Protein AF-H9M8F0-F1 (afdb_monomer_lite)

Sequence (80 aa):
DGTPLAGSSLPPPFPGPCTLQTALARFADLLNPPRKAALVALASHASDPAEAERLKFLSSPAGKDEYSQWITVSQRSLLE

Organism: Pinus radiata (NCBI:txid3347)

Radius of gyration: 15.06 Å; chains: 1; bounding box: 37×25×34 Å

pLDDT: mean 87.55, std 12.35, range [46.59, 97.31]

Structure (mmCIF, N/CA/C/O backbone):
data_AF-H9M8F0-F1
#
_entry.id   AF-H9M8F0-F1
#
loop_
_atom_site.group_PDB
_atom_site.id
_atom_site.type_symbol
_atom_site.label_atom_id
_atom_site.label_alt_id
_atom_site.label_comp_id
_atom_site.label_asym_id
_atom_site.label_entity_id
_atom_site.label_seq_id
_atom_site.pdbx_PDB_ins_code
_atom_site.Cartn_x
_atom_site.Cartn_y
_atom_site.Cartn_z
_atom_site.occupancy
_atom_site.B_iso_or_equiv
_atom_site.auth_seq_id
_atom_site.auth_comp_id
_atom_site.auth_asym_id
_atom_site.auth_atom_id
_atom_site.pdbx_PDB_model_num
ATOM 1 N N . ASP A 1 1 ? 15.546 11.448 -8.334 1.00 46.59 1 ASP A N 1
ATOM 2 C CA . ASP A 1 1 ? 16.387 10.626 -9.232 1.00 46.59 1 ASP A CA 1
ATOM 3 C C . ASP A 1 1 ? 16.623 9.168 -8.850 1.00 46.59 1 ASP A C 1
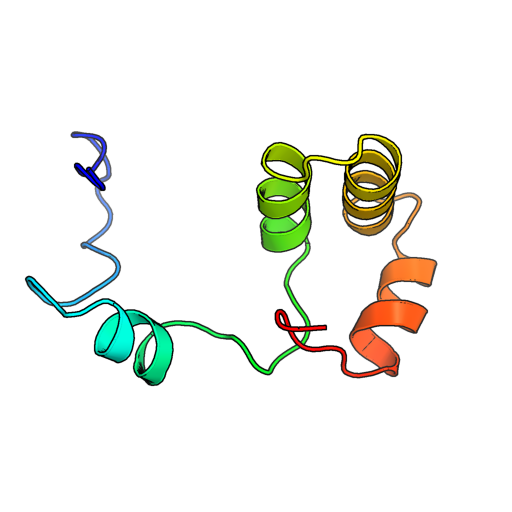ATOM 5 O O . ASP A 1 1 ? 17.324 8.491 -9.586 1.00 46.59 1 ASP A O 1
ATOM 9 N N . GLY A 1 2 ? 16.059 8.622 -7.763 1.00 53.84 2 GLY A N 1
ATOM 10 C CA . GLY A 1 2 ? 16.249 7.189 -7.466 1.00 53.84 2 GLY A CA 1
ATOM 11 C C . GLY A 1 2 ? 17.703 6.792 -7.172 1.00 53.84 2 GLY A C 1
ATOM 12 O O . GLY A 1 2 ? 18.031 5.609 -7.200 1.00 53.84 2 GLY A O 1
ATOM 13 N N . THR A 1 3 ? 18.568 7.770 -6.886 1.00 56.25 3 THR A N 1
ATOM 14 C CA . THR A 1 3 ? 19.951 7.539 -6.481 1.00 56.25 3 THR A CA 1
ATOM 15 C C . THR A 1 3 ? 19.949 6.660 -5.230 1.00 56.25 3 THR A C 1
ATOM 17 O O . THR A 1 3 ? 19.335 7.049 -4.230 1.00 56.25 3 THR A O 1
ATOM 20 N N . PRO A 1 4 ? 20.589 5.479 -5.258 1.00 56.06 4 PRO A N 1
ATOM 21 C CA . PRO A 1 4 ? 20.658 4.626 -4.085 1.00 56.06 4 PRO A CA 1
ATOM 22 C C . PRO A 1 4 ? 21.368 5.385 -2.961 1.00 56.06 4 PRO A C 1
ATOM 24 O O . PRO A 1 4 ? 22.406 6.010 -3.185 1.00 56.06 4 PRO A O 1
ATOM 27 N N . LEU A 1 5 ? 20.800 5.344 -1.752 1.00 65.50 5 LEU A N 1
ATOM 28 C CA . LEU A 1 5 ? 21.460 5.851 -0.551 1.00 65.50 5 LEU A CA 1
ATOM 29 C C . LEU A 1 5 ? 22.761 5.061 -0.381 1.00 65.50 5 LEU A C 1
ATOM 31 O O . LEU A 1 5 ? 22.732 3.874 -0.054 1.00 65.50 5 LEU A O 1
ATOM 35 N N . ALA A 1 6 ? 23.891 5.700 -0.682 1.00 52.62 6 ALA A N 1
ATOM 36 C CA . ALA A 1 6 ? 25.210 5.095 -0.586 1.00 52.62 6 ALA A CA 1
ATOM 37 C C . ALA A 1 6 ? 25.423 4.592 0.853 1.00 52.62 6 ALA A C 1
ATOM 39 O O . ALA A 1 6 ? 25.622 5.389 1.767 1.00 52.62 6 ALA A O 1
ATOM 40 N N . GLY A 1 7 ? 25.309 3.276 1.065 1.00 57.28 7 GLY A N 1
ATOM 41 C CA . GLY A 1 7 ? 25.468 2.663 2.389 1.00 57.28 7 GLY A CA 1
ATOM 42 C C . GLY A 1 7 ? 24.625 1.418 2.680 1.00 57.28 7 GLY A C 1
ATOM 43 O O . GLY A 1 7 ? 24.869 0.766 3.692 1.00 57.28 7 GLY A O 1
ATOM 44 N N . SER A 1 8 ? 23.661 1.032 1.837 1.00 59.59 8 SER A N 1
ATOM 45 C CA . SER A 1 8 ? 22.939 -0.230 2.050 1.00 59.59 8 SER A CA 1
ATOM 46 C C . SER A 1 8 ? 23.789 -1.434 1.623 1.00 59.59 8 SER A C 1
ATOM 48 O O . SER A 1 8 ? 24.057 -1.606 0.440 1.00 59.59 8 SER A O 1
ATOM 50 N N . SER A 1 9 ? 24.141 -2.316 2.566 1.00 67.56 9 SER A N 1
ATOM 51 C CA . SER A 1 9 ? 24.769 -3.634 2.311 1.00 67.56 9 SER A CA 1
ATOM 52 C C . SER A 1 9 ? 23.856 -4.613 1.539 1.00 67.56 9 SER A C 1
ATOM 54 O O . SER A 1 9 ? 24.218 -5.752 1.254 1.00 67.56 9 SER A O 1
ATOM 56 N N . LEU A 1 10 ? 22.630 -4.189 1.226 1.00 72.38 10 LEU A N 1
ATOM 57 C CA . LEU A 1 10 ? 21.659 -4.992 0.502 1.00 72.38 10 LEU A CA 1
ATOM 58 C C . LEU A 1 10 ? 21.884 -4.858 -1.010 1.00 72.38 10 LEU A C 1
ATOM 60 O O . LEU A 1 10 ? 22.127 -3.746 -1.489 1.00 72.38 10 LEU A O 1
ATOM 64 N N . PRO A 1 11 ? 21.781 -5.964 -1.770 1.00 70.31 11 PRO A N 1
ATOM 65 C CA . PRO A 1 11 ? 21.808 -5.905 -3.224 1.00 70.31 11 PRO A CA 1
ATOM 66 C C . PRO A 1 11 ? 20.677 -4.999 -3.737 1.00 70.31 11 PRO A C 1
ATOM 68 O O . PRO A 1 11 ? 19.645 -4.867 -3.068 1.00 70.31 11 PRO A O 1
ATOM 71 N N . PRO A 1 12 ? 20.850 -4.366 -4.9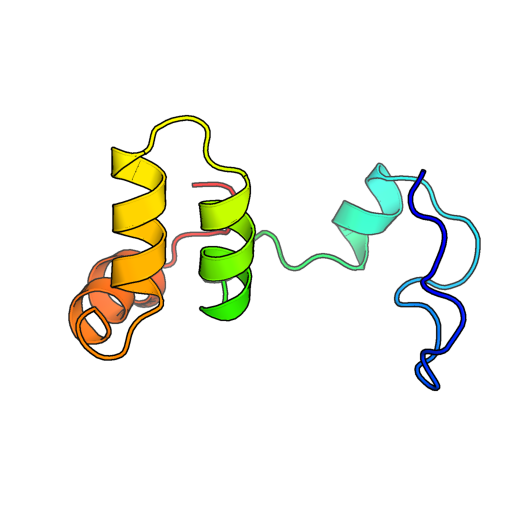12 1.00 74.06 12 PRO A N 1
ATOM 72 C CA . PRO A 1 12 ? 19.816 -3.514 -5.477 1.00 74.06 12 PRO A CA 1
ATOM 73 C C . PRO A 1 12 ? 18.510 -4.308 -5.641 1.00 74.06 12 PRO A C 1
ATOM 75 O O . PRO A 1 12 ? 18.553 -5.490 -5.992 1.00 74.06 12 PRO A O 1
ATOM 78 N N . PRO A 1 13 ? 17.345 -3.675 -5.417 1.00 76.44 13 PRO A N 1
ATOM 79 C CA . PRO A 1 13 ? 16.055 -4.364 -5.460 1.00 76.44 13 PRO A CA 1
ATOM 80 C C . PRO A 1 13 ? 15.718 -4.907 -6.855 1.00 76.44 13 PRO A C 1
ATOM 82 O O . PRO A 1 13 ? 14.897 -5.812 -6.980 1.00 76.44 13 PRO A O 1
ATOM 85 N N . PHE A 1 14 ? 16.363 -4.374 -7.896 1.00 80.56 14 PHE A N 1
ATOM 86 C CA . PHE A 1 14 ? 16.189 -4.794 -9.279 1.00 80.56 14 PHE A CA 1
ATOM 87 C C . PHE A 1 14 ? 17.544 -5.151 -9.906 1.00 80.56 14 PHE A C 1
ATOM 89 O O . PHE A 1 14 ? 18.542 -4.469 -9.645 1.00 80.56 14 PHE A O 1
ATOM 96 N N . PRO A 1 15 ? 17.602 -6.187 -10.757 1.00 79.56 15 PRO A N 1
ATOM 97 C CA . PRO A 1 15 ? 18.803 -6.500 -11.515 1.00 79.56 15 PRO A CA 1
ATOM 98 C C . PRO A 1 15 ? 19.028 -5.449 -12.615 1.00 79.56 15 PRO A C 1
ATOM 100 O O . PRO A 1 15 ? 18.284 -5.393 -13.592 1.00 79.56 15 PRO A O 1
ATOM 103 N N . GLY A 1 16 ? 20.080 -4.639 -12.463 1.00 77.50 16 GLY A N 1
ATOM 104 C CA . GLY A 1 16 ? 20.521 -3.659 -13.464 1.00 77.50 16 GLY A CA 1
ATOM 105 C C . GLY A 1 16 ? 19.552 -2.487 -13.697 1.00 77.50 16 GLY A C 1
ATOM 106 O O . GLY A 1 16 ? 18.532 -2.361 -13.015 1.00 77.50 16 GLY A O 1
ATOM 107 N N . PRO A 1 17 ? 19.863 -1.590 -14.652 1.00 83.12 17 PRO A N 1
ATOM 108 C CA . PRO A 1 17 ? 18.916 -0.565 -15.071 1.00 83.12 17 PRO A CA 1
ATOM 109 C C . PRO A 1 17 ? 17.707 -1.236 -15.734 1.00 83.12 17 PRO A C 1
ATOM 111 O O . PRO A 1 17 ? 17.852 -1.998 -16.688 1.00 83.12 17 PRO A O 1
ATOM 114 N N . CYS A 1 18 ? 16.504 -0.949 -15.240 1.00 86.25 18 CYS A N 1
ATOM 115 C CA . CYS A 1 18 ? 15.258 -1.448 -15.813 1.00 86.25 18 CYS A CA 1
ATOM 116 C C . CYS A 1 18 ? 14.262 -0.305 -16.030 1.00 86.25 18 CYS A C 1
ATOM 118 O O . CYS A 1 18 ? 14.359 0.758 -15.416 1.00 86.25 18 CYS A O 1
ATOM 120 N N . THR A 1 19 ? 13.305 -0.511 -16.935 1.00 90.44 19 THR A N 1
ATOM 121 C CA . THR A 1 19 ? 12.219 0.453 -17.146 1.00 90.44 19 THR A CA 1
ATOM 122 C C . THR A 1 19 ? 11.214 0.373 -16.000 1.00 90.44 19 THR A C 1
ATOM 124 O O . THR A 1 19 ? 11.007 -0.703 -15.438 1.00 90.44 19 THR A O 1
ATOM 127 N N . LEU A 1 20 ? 10.521 1.478 -15.699 1.00 90.00 20 LEU A N 1
ATOM 128 C CA . LEU A 1 20 ? 9.456 1.496 -14.685 1.00 90.00 20 LEU A CA 1
ATOM 129 C C . LEU A 1 20 ? 8.392 0.420 -14.955 1.00 90.00 20 LEU A C 1
ATOM 131 O O . LEU A 1 20 ? 7.969 -0.275 -14.039 1.00 90.00 20 LEU A O 1
ATOM 135 N N . GLN A 1 21 ? 8.017 0.228 -16.222 1.00 92.44 21 GLN A N 1
ATOM 136 C CA . GLN A 1 21 ? 7.092 -0.831 -16.623 1.00 92.44 21 GLN A CA 1
ATOM 137 C C . GLN A 1 21 ? 7.606 -2.219 -16.215 1.00 92.44 21 GLN A C 1
ATOM 139 O O . GLN A 1 21 ? 6.847 -3.022 -15.682 1.00 92.44 21 GLN A O 1
ATOM 144 N N . THR A 1 22 ? 8.893 -2.503 -16.441 1.00 92.12 22 THR A N 1
ATOM 145 C CA . THR A 1 22 ? 9.498 -3.789 -16.058 1.00 92.12 22 THR A CA 1
ATOM 146 C C . THR A 1 22 ? 9.561 -3.932 -14.541 1.00 92.12 22 THR A C 1
ATOM 148 O O . THR A 1 22 ? 9.234 -4.999 -14.024 1.00 92.12 22 THR A O 1
ATOM 151 N N . ALA A 1 23 ? 9.938 -2.857 -13.841 1.00 91.25 23 ALA A N 1
ATOM 152 C CA . ALA A 1 23 ? 9.975 -2.800 -12.384 1.00 91.25 23 ALA A CA 1
ATOM 153 C C . ALA A 1 23 ? 8.614 -3.186 -11.782 1.00 91.25 23 ALA A C 1
ATOM 155 O O . ALA A 1 23 ? 8.526 -4.120 -10.988 1.00 91.25 23 ALA A O 1
ATOM 156 N N . LEU A 1 24 ? 7.543 -2.532 -12.237 1.00 90.56 24 LEU A N 1
ATOM 157 C CA . LEU A 1 24 ? 6.184 -2.766 -11.752 1.00 90.56 24 LEU A CA 1
ATOM 158 C C . LEU A 1 24 ? 5.650 -4.149 -12.139 1.00 90.56 24 LEU A C 1
ATOM 160 O O . LEU A 1 24 ? 5.084 -4.840 -11.301 1.00 90.56 24 LEU A O 1
ATOM 164 N N . ALA A 1 25 ? 5.855 -4.581 -13.386 1.00 90.75 25 ALA A N 1
ATOM 165 C CA . ALA A 1 25 ? 5.275 -5.829 -13.883 1.00 90.75 25 ALA A CA 1
ATOM 166 C C . ALA A 1 25 ? 5.933 -7.095 -13.312 1.00 90.75 25 ALA A C 1
ATOM 168 O O . ALA A 1 25 ? 5.305 -8.152 -13.302 1.00 90.75 25 ALA A O 1
ATOM 169 N N . ARG A 1 26 ? 7.208 -7.025 -12.908 1.00 88.81 26 ARG A N 1
ATOM 170 C CA . ARG A 1 26 ? 7.981 -8.216 -12.508 1.00 88.81 26 ARG A CA 1
ATOM 171 C C . ARG A 1 26 ? 8.420 -8.224 -11.054 1.00 88.81 26 ARG A C 1
ATOM 173 O O . ARG A 1 26 ? 8.726 -9.296 -10.543 1.00 88.81 26 ARG A O 1
ATOM 180 N N . PHE A 1 27 ? 8.496 -7.062 -10.412 1.00 87.88 27 PHE A N 1
ATOM 181 C CA . PHE A 1 27 ? 9.160 -6.932 -9.117 1.00 87.88 27 PHE A CA 1
ATOM 182 C C . PHE A 1 27 ? 8.338 -6.173 -8.068 1.00 87.88 27 PHE A C 1
ATOM 184 O O . PHE A 1 27 ? 8.790 -6.052 -6.931 1.00 87.88 27 PHE A O 1
ATOM 191 N N . ALA A 1 28 ? 7.146 -5.679 -8.414 1.00 88.62 28 ALA A N 1
ATOM 192 C CA . ALA A 1 28 ? 6.235 -5.047 -7.468 1.00 88.62 28 ALA A CA 1
ATOM 193 C C . ALA A 1 28 ? 5.023 -5.942 -7.199 1.00 88.62 28 ALA A C 1
ATOM 195 O O . ALA A 1 28 ? 4.422 -6.499 -8.115 1.00 88.62 28 ALA A O 1
ATOM 196 N N . ASP A 1 29 ? 4.647 -6.043 -5.928 1.00 89.00 29 ASP A N 1
ATOM 197 C CA . ASP A 1 29 ? 3.409 -6.693 -5.526 1.00 89.00 29 ASP A CA 1
ATOM 198 C C . ASP A 1 29 ? 2.276 -5.663 -5.506 1.00 89.00 29 ASP A C 1
ATOM 200 O O . ASP A 1 29 ? 2.115 -4.916 -4.540 1.00 89.00 29 ASP A O 1
ATOM 204 N N . LEU A 1 30 ? 1.554 -5.572 -6.623 1.00 90.75 30 LEU A N 1
ATOM 205 C CA . LEU A 1 30 ? 0.486 -4.588 -6.810 1.00 90.75 30 LEU A CA 1
ATOM 206 C C . LEU A 1 30 ? -0.905 -5.152 -6.534 1.00 90.75 30 LEU A C 1
ATOM 208 O O . LEU A 1 30 ? -1.815 -4.376 -6.266 1.00 90.75 30 LEU A O 1
ATOM 212 N N . LEU A 1 31 ? -1.073 -6.473 -6.635 1.00 92.12 31 LEU A N 1
ATOM 213 C CA . LEU A 1 31 ? -2.385 -7.126 -6.651 1.00 92.12 31 LEU A CA 1
ATOM 214 C C . LEU A 1 31 ? -2.758 -7.774 -5.316 1.00 92.12 31 LEU A C 1
ATOM 216 O O . LEU A 1 31 ? -3.933 -8.047 -5.096 1.00 92.12 31 LEU A O 1
ATOM 220 N N . ASN A 1 32 ? -1.794 -8.023 -4.428 1.00 90.69 32 ASN A N 1
ATOM 221 C CA . ASN A 1 32 ? -2.091 -8.563 -3.106 1.00 90.69 32 ASN A CA 1
ATOM 222 C C . ASN A 1 32 ? -2.394 -7.448 -2.089 1.00 90.69 32 ASN A C 1
ATOM 224 O O . ASN A 1 32 ? -1.976 -6.301 -2.281 1.00 90.69 32 ASN A O 1
ATOM 228 N N . PRO A 1 33 ? -3.048 -7.797 -0.962 1.00 92.12 33 PRO A N 1
ATOM 229 C CA . PRO A 1 33 ? -3.236 -6.901 0.172 1.00 92.12 33 PRO A CA 1
ATOM 230 C C . PRO A 1 33 ? -1.962 -6.145 0.585 1.00 92.12 33 PRO A C 1
ATOM 232 O O . PRO A 1 33 ? -0.971 -6.780 0.972 1.00 92.12 33 PRO A O 1
ATOM 235 N N . PRO A 1 34 ? -1.965 -4.797 0.545 1.00 92.50 34 PRO A N 1
ATOM 236 C CA . PRO A 1 34 ? -0.782 -4.000 0.826 1.00 92.50 34 PRO A CA 1
ATOM 237 C C . PRO A 1 34 ? -0.332 -4.162 2.273 1.00 92.50 34 PRO A C 1
ATOM 239 O O . PRO A 1 34 ? -1.101 -4.004 3.220 1.00 92.50 34 PRO A O 1
ATOM 242 N N . ARG A 1 35 ? 0.964 -4.423 2.461 1.00 92.69 35 ARG A N 1
ATOM 243 C CA . ARG A 1 35 ? 1.558 -4.538 3.799 1.00 92.69 35 ARG A CA 1
ATOM 244 C C . ARG A 1 35 ? 1.439 -3.214 4.552 1.00 92.69 35 ARG A C 1
ATOM 246 O O . ARG A 1 35 ? 1.591 -2.145 3.969 1.00 92.69 35 ARG A O 1
ATOM 253 N N . LYS A 1 36 ? 1.330 -3.275 5.882 1.00 93.31 36 LYS A N 1
ATOM 254 C CA . LYS A 1 36 ? 1.268 -2.079 6.745 1.00 93.31 36 LYS A CA 1
ATOM 255 C C . LYS A 1 36 ? 2.397 -1.066 6.496 1.00 93.31 36 LYS A C 1
ATOM 257 O O . LYS A 1 36 ? 2.147 0.130 6.532 1.00 93.31 36 LYS A O 1
ATOM 262 N N . ALA A 1 37 ? 3.614 -1.528 6.194 1.00 92.69 37 ALA A N 1
ATOM 263 C CA . ALA A 1 37 ? 4.734 -0.644 5.853 1.00 92.69 37 ALA A CA 1
ATOM 264 C C . ALA A 1 37 ? 4.484 0.178 4.574 1.00 92.69 37 ALA A C 1
ATOM 266 O O . ALA A 1 37 ? 4.877 1.340 4.511 1.00 92.69 37 ALA A O 1
ATOM 267 N N . ALA A 1 38 ? 3.792 -0.396 3.583 1.00 92.81 38 ALA A N 1
ATOM 268 C CA . ALA A 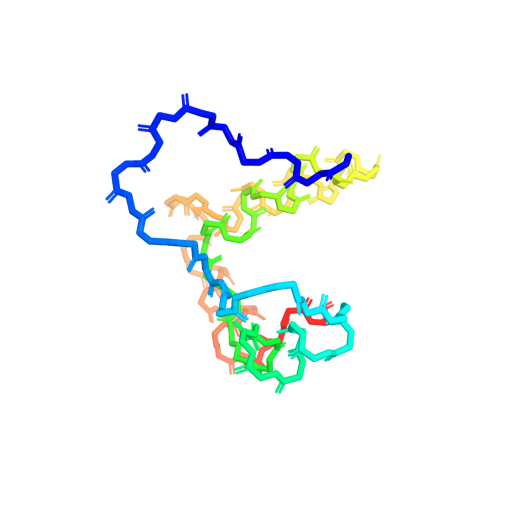1 38 ? 3.386 0.331 2.385 1.00 92.81 38 ALA A CA 1
ATOM 269 C C . ALA A 1 38 ? 2.361 1.422 2.729 1.00 92.81 38 ALA A C 1
ATOM 271 O O . ALA A 1 38 ? 2.512 2.545 2.265 1.00 92.81 38 ALA A O 1
ATOM 272 N N . LEU A 1 39 ? 1.396 1.144 3.617 1.00 94.69 39 LEU A N 1
ATOM 273 C CA . LEU A 1 39 ? 0.429 2.153 4.078 1.00 94.69 39 LEU A CA 1
ATOM 274 C C . LEU A 1 39 ? 1.109 3.345 4.770 1.00 94.69 39 LEU A C 1
ATOM 276 O O . LEU A 1 39 ? 0.739 4.487 4.518 1.00 94.69 39 LEU A O 1
ATOM 280 N N . VAL A 1 40 ? 2.137 3.102 5.592 1.00 95.06 40 VAL A N 1
ATOM 281 C CA . VAL A 1 40 ? 2.928 4.176 6.229 1.00 95.06 40 VAL A CA 1
ATOM 282 C C . VAL A 1 40 ? 3.650 5.031 5.184 1.00 95.06 40 VAL A C 1
ATOM 284 O O . VAL A 1 40 ? 3.651 6.262 5.272 1.00 95.06 40 VAL A O 1
ATOM 287 N N . ALA A 1 41 ? 4.260 4.389 4.184 1.00 93.88 41 ALA A N 1
ATOM 288 C CA . ALA A 1 41 ? 4.945 5.096 3.108 1.00 93.88 41 ALA A CA 1
ATOM 289 C C . ALA A 1 41 ? 3.961 5.930 2.269 1.00 93.88 41 ALA A C 1
ATOM 291 O O . ALA A 1 41 ? 4.238 7.097 1.991 1.00 93.88 41 ALA A O 1
ATOM 292 N N . LEU A 1 42 ? 2.793 5.371 1.936 1.00 93.50 42 LEU A N 1
ATOM 293 C CA . LEU A 1 42 ?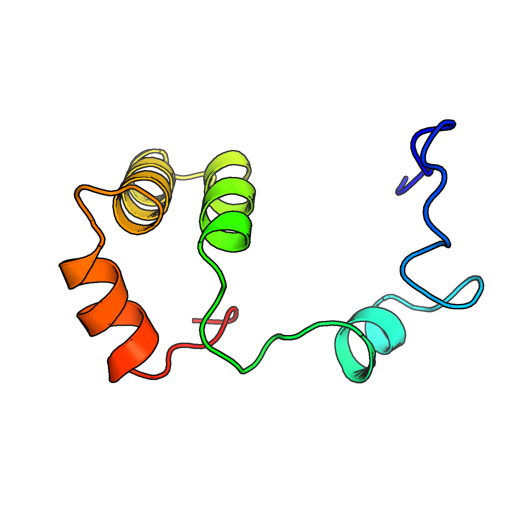 1.724 6.063 1.212 1.00 93.50 42 LEU A CA 1
ATOM 294 C C . LEU A 1 42 ? 1.178 7.257 2.000 1.00 93.50 42 LEU A C 1
ATOM 296 O O . LEU A 1 42 ? 1.040 8.338 1.438 1.00 93.50 42 LEU A O 1
ATOM 300 N N . ALA A 1 43 ? 0.966 7.113 3.311 1.00 95.50 43 ALA A N 1
ATOM 301 C CA . ALA A 1 43 ? 0.481 8.199 4.163 1.00 95.50 43 ALA A CA 1
ATOM 302 C C . ALA A 1 43 ? 1.395 9.434 4.146 1.00 95.50 43 ALA A C 1
ATOM 304 O O . ALA A 1 43 ? 0.924 10.552 4.318 1.00 95.50 43 ALA A O 1
ATOM 305 N N . SER A 1 44 ? 2.701 9.237 3.940 1.00 95.06 44 SER A N 1
ATOM 306 C CA . SER A 1 44 ? 3.681 10.333 3.881 1.00 95.06 44 SER A CA 1
ATOM 307 C C . SER A 1 44 ? 3.640 11.108 2.557 1.00 95.06 44 SER A C 1
ATOM 309 O O . SER A 1 44 ? 4.211 12.191 2.473 1.00 95.06 44 SER A O 1
ATOM 311 N N . HIS A 1 45 ? 2.992 10.548 1.531 1.00 93.81 45 HIS A N 1
ATOM 312 C CA . HIS A 1 45 ? 2.869 11.127 0.189 1.00 93.81 45 HIS A CA 1
ATOM 313 C C . HIS A 1 45 ? 1.418 11.489 -0.173 1.00 93.81 45 HIS A C 1
ATOM 315 O O . HIS A 1 45 ? 1.179 12.071 -1.230 1.00 93.81 45 HIS A O 1
ATOM 321 N N . ALA A 1 46 ? 0.450 11.151 0.685 1.00 95.69 46 ALA A N 1
ATOM 322 C CA . ALA A 1 46 ? -0.946 11.530 0.523 1.00 95.69 46 ALA A CA 1
ATOM 323 C C . ALA A 1 46 ? -1.093 13.056 0.629 1.00 95.69 46 ALA A C 1
ATOM 325 O O . ALA A 1 46 ? -0.571 13.683 1.551 1.00 95.69 46 ALA A O 1
ATOM 326 N N . SER A 1 47 ? -1.786 13.652 -0.342 1.00 96.06 47 SER A N 1
ATOM 327 C CA . SER A 1 47 ? -2.001 15.105 -0.383 1.00 96.06 47 SER A CA 1
ATOM 328 C C . SER A 1 47 ? -3.152 15.546 0.522 1.00 96.06 47 SER A C 1
ATOM 330 O O . SER A 1 47 ? -3.109 16.650 1.061 1.00 96.06 47 SER A O 1
ATOM 332 N N . ASP A 1 48 ? -4.163 14.690 0.707 1.00 97.06 48 ASP A N 1
ATOM 333 C CA . ASP A 1 48 ? -5.242 14.927 1.662 1.00 97.06 48 ASP A CA 1
ATOM 334 C C . ASP A 1 48 ? -4.799 14.480 3.073 1.00 97.06 48 ASP A C 1
ATOM 336 O O . ASP A 1 48 ? -4.497 13.298 3.286 1.00 97.06 48 ASP A O 1
ATOM 340 N N . PRO A 1 49 ? -4.759 15.390 4.067 1.00 95.12 49 PRO A N 1
ATOM 341 C CA . PRO A 1 49 ? -4.400 15.033 5.436 1.00 95.12 49 PRO A CA 1
ATOM 342 C C . PRO A 1 49 ? -5.358 14.013 6.070 1.00 95.12 49 PRO A C 1
ATOM 344 O O . PRO A 1 49 ? -4.920 13.218 6.902 1.00 95.12 49 PRO A O 1
ATOM 347 N N . ALA A 1 50 ? -6.640 13.992 5.691 1.00 96.75 50 ALA A N 1
ATOM 348 C CA . ALA A 1 50 ? -7.597 13.017 6.209 1.00 96.75 50 ALA A CA 1
ATOM 349 C C . ALA A 1 50 ? -7.281 11.599 5.707 1.00 96.75 50 ALA A C 1
ATOM 351 O O . ALA A 1 50 ? -7.309 10.643 6.487 1.00 96.75 50 ALA A O 1
ATOM 352 N N . GLU A 1 51 ? -6.908 11.459 4.432 1.00 95.12 51 GLU A N 1
ATOM 353 C CA . GLU A 1 51 ? -6.448 10.187 3.863 1.00 95.12 51 GLU A CA 1
ATOM 354 C C . GLU A 1 51 ? -5.130 9.736 4.502 1.00 95.12 51 GLU A C 1
ATOM 356 O O . GLU A 1 51 ? -4.978 8.564 4.860 1.00 95.12 51 GLU A O 1
ATOM 361 N N . ALA A 1 52 ? -4.196 10.667 4.726 1.00 95.75 52 ALA A N 1
ATOM 362 C CA . ALA A 1 52 ? -2.937 10.382 5.408 1.00 95.75 52 ALA A CA 1
ATOM 363 C C . ALA A 1 52 ? -3.166 9.823 6.823 1.00 95.75 52 ALA A C 1
ATOM 365 O O . ALA A 1 52 ? -2.583 8.800 7.193 1.00 95.75 52 ALA A O 1
ATOM 366 N N . GLU A 1 53 ? -4.038 10.454 7.614 1.00 97.00 53 GLU A N 1
ATOM 367 C CA . GLU A 1 53 ? -4.388 9.975 8.956 1.00 97.00 53 GLU A CA 1
ATOM 368 C C . GLU A 1 53 ? -5.112 8.624 8.912 1.00 97.00 53 GLU A C 1
ATOM 370 O O . GLU A 1 53 ? -4.832 7.747 9.734 1.00 97.00 53 GLU A O 1
ATOM 375 N N . ARG A 1 54 ? -5.973 8.395 7.913 1.00 96.06 54 ARG A N 1
ATOM 376 C CA . ARG A 1 54 ? -6.635 7.099 7.714 1.00 96.06 54 ARG A CA 1
ATOM 377 C C . ARG A 1 54 ? -5.630 5.980 7.440 1.00 96.06 54 ARG A C 1
ATOM 379 O O . ARG A 1 54 ? -5.704 4.922 8.068 1.00 96.06 54 ARG A O 1
ATOM 386 N N . LEU A 1 55 ? -4.666 6.215 6.551 1.00 96.25 55 LEU A N 1
ATOM 387 C CA . LEU A 1 55 ? -3.600 5.259 6.238 1.00 96.25 55 LEU A CA 1
ATOM 388 C C . LEU A 1 55 ? -2.715 4.978 7.462 1.00 96.25 55 LEU A C 1
ATOM 390 O O . LEU A 1 55 ? -2.407 3.815 7.751 1.00 96.25 55 LEU A O 1
ATOM 394 N N . LYS A 1 56 ? -2.369 6.013 8.241 1.00 96.44 56 LYS A N 1
ATOM 395 C CA . LYS A 1 56 ? -1.643 5.850 9.513 1.00 96.44 56 LYS A CA 1
ATOM 396 C C . LYS A 1 56 ? -2.442 5.013 10.505 1.00 96.44 56 LYS A C 1
ATOM 398 O O . LYS A 1 56 ? -1.885 4.077 11.081 1.00 96.44 56 LYS A O 1
ATOM 403 N N . PHE A 1 57 ? -3.737 5.283 10.663 1.00 97.31 57 PHE A N 1
ATOM 404 C CA . PHE A 1 57 ? -4.608 4.517 11.550 1.00 97.31 57 PHE A CA 1
ATOM 405 C C . PHE A 1 57 ? -4.638 3.032 11.169 1.00 97.31 57 PHE A C 1
ATOM 407 O O . PHE A 1 57 ? -4.342 2.190 12.019 1.00 97.31 57 PHE A O 1
ATOM 414 N N . LEU A 1 58 ? -4.880 2.705 9.895 1.00 96.31 58 LEU A N 1
ATOM 415 C CA . LEU A 1 58 ? -4.888 1.323 9.386 1.00 96.31 58 LEU A CA 1
ATOM 416 C C . LEU A 1 58 ? -3.536 0.612 9.587 1.00 96.31 58 LEU A C 1
ATOM 418 O O . LEU A 1 58 ? -3.474 -0.593 9.850 1.00 96.31 58 LEU A O 1
ATOM 422 N N . SER A 1 59 ? -2.431 1.355 9.509 1.00 95.56 59 SER A N 1
ATOM 423 C CA . SER A 1 59 ? -1.090 0.818 9.766 1.00 95.56 59 SER A CA 1
ATOM 424 C C . SER A 1 59 ? -0.775 0.613 11.258 1.00 95.56 59 SER A C 1
ATOM 426 O O . SER A 1 59 ? 0.119 -0.166 11.599 1.00 95.56 59 SER A O 1
ATOM 428 N N . SER A 1 60 ? -1.525 1.248 12.161 1.00 95.94 60 SER A N 1
ATOM 429 C CA . SER A 1 60 ? -1.285 1.218 13.607 1.00 95.94 60 SER A CA 1
ATOM 430 C C . SER A 1 60 ? -1.765 -0.086 14.277 1.00 95.94 60 SER A C 1
ATOM 432 O O . SER A 1 60 ? -2.471 -0.900 13.664 1.00 95.94 60 SER A O 1
ATOM 434 N N . PRO A 1 61 ? -1.407 -0.319 15.556 1.00 95.50 61 PRO A N 1
ATOM 435 C CA . PRO A 1 61 ? -2.013 -1.378 16.362 1.00 95.50 61 PRO A CA 1
ATOM 436 C C . PRO A 1 61 ? -3.517 -1.172 16.593 1.00 95.50 61 PRO A C 1
ATOM 438 O O . PRO A 1 61 ? -4.264 -2.145 16.554 1.00 95.50 61 PRO A O 1
ATOM 441 N N . ALA A 1 62 ? -3.961 0.076 16.784 1.00 96.06 62 ALA A N 1
ATOM 442 C CA . ALA A 1 62 ? -5.362 0.408 17.054 1.00 96.06 62 ALA A CA 1
ATOM 443 C C . ALA A 1 62 ? -6.279 0.122 15.852 1.00 96.06 62 ALA A C 1
ATOM 445 O O . ALA A 1 62 ? -7.417 -0.293 16.030 1.00 96.06 62 ALA A O 1
ATOM 446 N N . GLY A 1 63 ? -5.766 0.276 14.628 1.00 95.50 63 GLY A N 1
ATOM 447 C CA . GLY A 1 63 ? -6.500 -0.019 13.394 1.00 95.50 63 GLY A CA 1
ATOM 448 C C . GLY A 1 63 ? -6.376 -1.462 12.903 1.00 95.50 63 GLY A C 1
ATOM 449 O O . GLY A 1 63 ? -6.708 -1.733 11.753 1.00 95.50 63 GLY A O 1
ATOM 450 N N . LYS A 1 64 ? -5.870 -2.406 13.714 1.00 95.25 64 LYS A N 1
ATOM 451 C CA . LYS A 1 64 ? -5.619 -3.796 13.282 1.00 95.25 64 LYS A CA 1
ATOM 452 C C . LYS A 1 64 ? -6.872 -4.494 12.747 1.00 95.25 64 LYS A C 1
ATOM 454 O O . LYS A 1 64 ? -6.794 -5.151 11.706 1.00 95.25 64 LYS A O 1
ATOM 459 N N . ASP A 1 65 ? -7.987 -4.384 13.455 1.00 96.62 65 ASP A N 1
ATOM 460 C CA . ASP A 1 65 ? -9.219 -5.082 13.077 1.00 96.62 65 ASP A CA 1
ATOM 461 C C . ASP A 1 65 ? -9.820 -4.466 11.815 1.00 96.62 65 ASP A C 1
ATOM 463 O O . ASP A 1 65 ? -10.202 -5.176 10.886 1.00 96.62 65 ASP A O 1
ATOM 467 N N . GLU A 1 66 ? -9.777 -3.140 11.719 1.00 95.75 66 GLU A N 1
ATOM 468 C CA . GLU A 1 66 ? -10.256 -2.417 10.549 1.00 95.75 66 GLU A CA 1
ATOM 469 C C . GLU A 1 66 ? -9.388 -2.674 9.310 1.00 95.75 66 GLU A C 1
ATOM 471 O O . GLU A 1 66 ? -9.920 -2.940 8.237 1.00 95.75 66 GLU A O 1
ATOM 476 N N . TYR A 1 67 ? -8.059 -2.712 9.455 1.00 95.69 67 TYR A N 1
ATOM 477 C CA . TYR A 1 67 ? -7.147 -3.178 8.405 1.00 95.69 67 TYR A CA 1
ATOM 478 C C . TYR A 1 67 ? -7.516 -4.592 7.947 1.00 95.69 67 TYR A C 1
ATOM 480 O O . TYR A 1 67 ? -7.563 -4.884 6.750 1.00 95.69 67 TYR A O 1
ATOM 488 N N . SER A 1 68 ? -7.801 -5.483 8.898 1.00 95.25 68 SER A N 1
ATOM 489 C CA . SER A 1 68 ? -8.144 -6.868 8.582 1.00 95.25 68 SER A CA 1
ATOM 490 C C . SER A 1 68 ? -9.440 -6.932 7.777 1.00 95.25 68 SER A C 1
ATOM 492 O O . SER A 1 68 ? -9.476 -7.588 6.743 1.00 95.25 68 SER A O 1
ATOM 494 N N . GLN A 1 69 ? -10.478 -6.202 8.179 1.00 95.56 69 GLN A N 1
ATOM 495 C CA . GLN A 1 69 ? -11.767 -6.203 7.488 1.00 95.56 69 GLN A CA 1
ATOM 496 C C . GLN A 1 69 ? -11.717 -5.478 6.133 1.00 95.56 69 GLN A C 1
ATOM 498 O O . GLN A 1 69 ? -12.168 -6.002 5.111 1.00 95.56 69 GLN A O 1
ATOM 503 N N . TRP A 1 70 ? -11.162 -4.270 6.114 1.00 92.44 70 TRP A N 1
ATOM 504 C CA . TRP A 1 70 ? -11.218 -3.381 4.959 1.00 92.44 70 TRP A CA 1
ATOM 505 C C . TRP A 1 70 ? -10.198 -3.744 3.881 1.00 92.44 70 TRP A C 1
ATOM 507 O O . TRP A 1 70 ? -10.503 -3.597 2.704 1.00 92.44 70 TRP A O 1
ATOM 517 N N . ILE A 1 71 ? -9.025 -4.262 4.262 1.00 92.94 71 ILE A N 1
ATOM 518 C CA . ILE A 1 71 ? -7.946 -4.597 3.321 1.00 92.94 71 ILE A CA 1
ATOM 519 C C . ILE A 1 71 ? -7.833 -6.107 3.126 1.00 92.94 71 ILE A C 1
ATOM 521 O O . ILE A 1 71 ? -7.913 -6.592 2.002 1.00 92.94 71 ILE A O 1
ATOM 525 N N . THR A 1 72 ? -7.669 -6.870 4.211 1.00 91.38 72 THR A N 1
ATOM 526 C CA . THR A 1 72 ? -7.343 -8.305 4.095 1.00 91.38 72 THR A CA 1
ATOM 527 C C . THR A 1 72 ? -8.550 -9.136 3.663 1.00 91.38 72 THR A C 1
ATOM 529 O O . THR A 1 72 ? -8.471 -9.866 2.681 1.00 91.38 72 THR A O 1
ATOM 532 N N . VAL A 1 73 ? -9.682 -9.021 4.360 1.00 93.31 73 VAL A N 1
ATOM 533 C CA . VAL A 1 73 ? -10.909 -9.779 4.055 1.00 93.31 73 VAL A CA 1
ATOM 534 C C . VAL A 1 73 ? -11.499 -9.343 2.719 1.00 93.31 73 VAL A C 1
ATOM 536 O O . VAL A 1 73 ? -11.941 -10.182 1.942 1.00 93.31 73 VAL A O 1
ATOM 539 N N . SER A 1 74 ? -11.451 -8.043 2.429 1.00 91.12 74 SER A N 1
ATOM 540 C CA . SER A 1 74 ? -11.930 -7.499 1.156 1.00 91.12 74 SER A CA 1
AT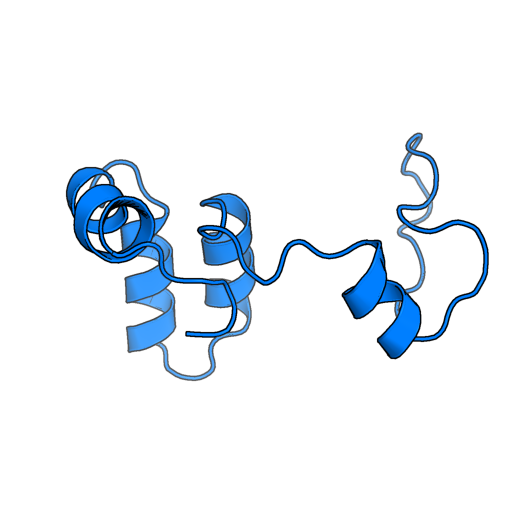OM 541 C C . SER A 1 74 ? -10.960 -7.735 -0.010 1.00 91.12 74 SER A C 1
ATOM 543 O O . SER A 1 74 ? -11.289 -7.365 -1.128 1.00 91.12 74 SER A O 1
ATOM 545 N N . GLN A 1 75 ? -9.784 -8.332 0.243 1.00 90.25 75 GLN A N 1
ATOM 546 C CA . GLN A 1 75 ? -8.742 -8.602 -0.759 1.00 90.25 75 GLN A CA 1
ATOM 547 C C . GLN A 1 75 ? -8.371 -7.369 -1.599 1.00 90.25 75 GLN A C 1
ATOM 549 O O . GLN A 1 75 ? -8.113 -7.485 -2.794 1.00 90.25 75 GLN A O 1
ATOM 554 N N . ARG A 1 76 ? -8.336 -6.188 -0.969 1.00 92.75 76 ARG A N 1
ATOM 555 C CA . ARG A 1 76 ? -7.985 -4.949 -1.670 1.00 92.75 76 ARG A CA 1
ATOM 556 C C . ARG A 1 76 ? -6.525 -4.967 -2.070 1.00 92.75 76 ARG A C 1
ATOM 558 O O . ARG A 1 76 ? -5.666 -5.257 -1.242 1.00 92.75 76 ARG A O 1
ATOM 565 N N . SER A 1 77 ? -6.265 -4.617 -3.312 1.00 93.50 77 SER A N 1
ATOM 566 C CA . SER A 1 77 ? -4.930 -4.464 -3.870 1.00 93.50 77 SER A CA 1
ATOM 567 C C . SER A 1 77 ? -4.321 -3.097 -3.528 1.00 93.50 77 SER A C 1
ATOM 569 O O . SER A 1 77 ? -4.977 -2.236 -2.947 1.00 93.50 77 SER A O 1
ATOM 571 N N . LEU A 1 78 ? -3.053 -2.869 -3.888 1.00 89.31 78 LEU A N 1
ATOM 572 C CA . LEU A 1 78 ? -2.402 -1.560 -3.712 1.00 89.31 78 LEU A CA 1
ATOM 573 C C . LEU A 1 78 ? -3.004 -0.473 -4.630 1.00 89.31 78 LEU A C 1
ATOM 575 O O . LEU A 1 78 ? -2.725 0.708 -4.446 1.00 89.31 78 LEU A O 1
ATOM 579 N N . LEU A 1 79 ? -3.767 -0.872 -5.651 1.00 89.25 79 LEU A N 1
ATOM 580 C CA . LEU A 1 79 ? -4.329 0.021 -6.669 1.00 89.25 79 LEU A CA 1
ATOM 581 C C . LEU A 1 79 ? -5.700 0.602 -6.28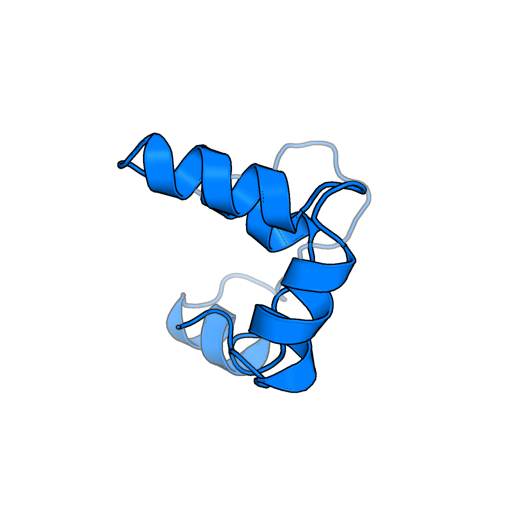8 1.00 89.25 79 LEU A C 1
ATOM 583 O O . LEU A 1 79 ? -6.182 1.490 -6.990 1.00 89.25 79 LEU A O 1
ATOM 587 N N . GLU A 1 80 ? -6.323 0.082 -5.231 1.00 85.81 80 GLU A N 1
ATOM 588 C CA . GLU A 1 80 ? -7.660 0.455 -4.739 1.00 85.81 80 GLU A CA 1
ATOM 589 C C . GLU A 1 80 ? -7.599 1.351 -3.501 1.00 85.81 80 GLU A C 1
ATOM 591 O O . GLU A 1 80 ? -8.505 2.204 -3.367 1.00 85.81 80 GLU A O 1
#

InterPro domains:
  IPR003097 Sulfite reductase [NADPH] flavoprotein alpha-component-like, FAD-binding [PF00667] (11-80)
  IPR017938 Riboflavin synthase-like beta-barrel [SSF63380] (8-80)
  IPR023173 NADPH-cytochrome p450 reductase, FAD-binding, alpha-helical domain superfamily [G3DSA:1.20.990.10] (1-80)

Foldseek 3Di:
DPPPPPPDPDDDQDDPDDDPVCCCVPRDQFQFQDQLVVLQVVLVVDPDVVSSVVSVLCSDPNNVVVVCVVGVVVRDGNVD

Secondary structure (DSSP, 8-state):
-----TT--SPPSSSSS--HHHHHHHH---SSPPPHHHHHHHHTT-SSHHHHHHHHHHHSSTTHHHHIIIIIITT--TT-